Protein AF-A0A7C4VR30-F1 (afdb_monomer_lite)

Sequence (140 aa):
MKVSYGIFPNCSEAVFRFYTLDVKKAKKILKAFVKVCCPDFKLPKIEKIEDIDGVSFPASNLDGEVFLEPKRGAFVVRVGNNDISDNGDIIIDTVKKLDILVEEAETSPNLERKYARDCTCGITFFDGYPKRLVRVRDSG

Structure (mmCIF, N/CA/C/O backbone):
data_AF-A0A7C4VR30-F1
#
_entry.id   AF-A0A7C4VR30-F1
#
loop_
_atom_site.group_PDB
_atom_site.id
_atom_site.type_symbol
_atom_site.label_atom_id
_atom_site.label_alt_id
_atom_site.label_comp_id
_atom_site.label_asym_id
_atom_site.label_entity_id
_atom_site.label_seq_id
_atom_site.pdbx_PDB_ins_code
_atom_site.Cartn_x
_atom_site.Cartn_y
_atom_site.Cartn_z
_atom_site.occupancy
_atom_site.B_iso_or_equiv
_atom_site.auth_seq_id
_atom_site.auth_comp_id
_atom_site.auth_asym_id
_atom_site.auth_atom_id
_atom_site.pdbx_PDB_model_num
ATOM 1 N N . MET A 1 1 ? 8.195 -18.340 -2.131 1.00 37.94 1 MET A N 1
ATOM 2 C CA . MET A 1 1 ? 7.223 -17.962 -3.178 1.00 37.94 1 MET A CA 1
ATOM 3 C C . MET A 1 1 ? 7.995 -17.094 -4.157 1.00 37.94 1 MET A C 1
ATOM 5 O O . MET A 1 1 ? 8.669 -16.193 -3.687 1.00 37.94 1 MET A O 1
ATOM 9 N N . LYS A 1 2 ? 8.063 -17.454 -5.444 1.00 37.31 2 LYS A N 1
ATOM 10 C CA . LYS A 1 2 ? 8.880 -16.723 -6.427 1.00 37.31 2 LYS A CA 1
ATOM 11 C C . LYS A 1 2 ? 8.076 -15.531 -6.939 1.00 37.31 2 LYS A C 1
ATOM 13 O O . LYS A 1 2 ? 6.999 -15.745 -7.482 1.00 37.31 2 LYS A O 1
ATOM 18 N N . VAL A 1 3 ? 8.600 -14.321 -6.775 1.00 45.09 3 VAL A N 1
ATOM 19 C CA . VAL A 1 3 ? 8.157 -13.169 -7.565 1.00 45.09 3 VAL A CA 1
ATOM 20 C C . VAL A 1 3 ? 8.460 -13.501 -9.030 1.00 45.09 3 VAL A C 1
ATOM 22 O O . VAL A 1 3 ? 9.577 -13.902 -9.365 1.00 45.09 3 VAL A O 1
ATOM 25 N N . SER A 1 4 ? 7.441 -13.457 -9.885 1.00 45.41 4 SER A N 1
ATOM 26 C CA . SER A 1 4 ? 7.592 -13.669 -11.325 1.00 45.41 4 SER A CA 1
ATOM 27 C C . SER A 1 4 ? 7.961 -12.335 -11.961 1.00 45.41 4 SER A C 1
ATOM 29 O O . SER A 1 4 ? 7.097 -11.481 -12.133 1.00 45.41 4 SER A O 1
ATOM 31 N N . TYR A 1 5 ? 9.238 -12.150 -12.289 1.00 46.53 5 TYR A N 1
ATOM 32 C CA . TYR A 1 5 ? 9.717 -10.955 -12.979 1.00 46.53 5 TYR A CA 1
ATOM 33 C C . TYR A 1 5 ? 9.559 -11.128 -14.492 1.00 46.53 5 TYR A C 1
ATOM 35 O O . TYR A 1 5 ? 10.402 -11.742 -15.145 1.00 46.53 5 TYR A O 1
ATOM 43 N N . GLY A 1 6 ? 8.483 -10.585 -15.058 1.00 44.50 6 GLY A N 1
ATOM 44 C CA . GLY A 1 6 ? 8.445 -10.225 -16.470 1.00 44.50 6 GLY A CA 1
ATOM 45 C C . GLY A 1 6 ? 8.841 -8.760 -16.585 1.00 44.50 6 GLY A C 1
ATOM 46 O O . GLY A 1 6 ? 7.972 -7.899 -16.551 1.00 44.50 6 GLY A O 1
ATOM 47 N N . ILE A 1 7 ? 10.142 -8.450 -16.651 1.00 42.25 7 ILE A N 1
ATOM 48 C CA . ILE A 1 7 ? 10.596 -7.058 -16.787 1.00 42.25 7 ILE A CA 1
ATOM 49 C C . ILE A 1 7 ? 10.209 -6.571 -18.185 1.00 42.25 7 ILE A C 1
ATOM 51 O O . ILE A 1 7 ? 10.915 -6.814 -19.164 1.00 42.25 7 ILE A O 1
ATOM 55 N N . PHE A 1 8 ? 9.071 -5.894 -18.282 1.00 48.56 8 PHE A N 1
ATOM 56 C CA . PHE A 1 8 ? 8.705 -5.120 -19.454 1.00 48.56 8 PHE A CA 1
ATOM 57 C C . PHE A 1 8 ? 9.172 -3.675 -19.222 1.00 48.56 8 PHE A C 1
ATOM 59 O O . PHE A 1 8 ? 8.731 -3.042 -18.265 1.00 48.56 8 PHE A O 1
ATOM 66 N N . PRO A 1 9 ? 10.051 -3.124 -20.077 1.00 44.59 9 PRO A N 1
ATOM 67 C CA . PRO A 1 9 ? 10.683 -1.815 -19.865 1.00 44.59 9 PRO A CA 1
ATOM 68 C C . PRO A 1 9 ? 9.714 -0.615 -19.870 1.00 44.59 9 PRO A C 1
ATOM 70 O O . PRO A 1 9 ? 10.140 0.499 -19.590 1.00 44.59 9 PRO A O 1
ATOM 73 N N . ASN A 1 10 ? 8.426 -0.841 -20.154 1.00 51.06 10 ASN A N 1
ATOM 74 C CA . ASN A 1 10 ? 7.376 0.182 -20.201 1.00 51.06 10 ASN A CA 1
ATOM 75 C C . ASN A 1 10 ? 6.350 0.043 -19.060 1.00 51.06 10 ASN A C 1
ATOM 77 O O . ASN A 1 10 ? 5.318 0.704 -19.079 1.00 51.06 10 ASN A O 1
ATOM 81 N N . CYS A 1 11 ? 6.582 -0.856 -18.105 1.00 62.62 11 CYS A N 1
ATOM 82 C CA . CYS A 1 11 ? 5.671 -1.093 -16.993 1.00 62.62 11 CYS A CA 1
ATOM 83 C C . CYS A 1 11 ? 6.320 -0.531 -15.746 1.00 62.62 11 CYS A C 1
ATOM 85 O O . CYS A 1 11 ? 7.145 -1.199 -15.128 1.00 62.62 11 CYS A O 1
ATOM 87 N N . SER A 1 12 ? 6.023 0.731 -15.450 1.00 76.56 12 SER A N 1
ATOM 88 C CA . SER A 1 12 ? 6.777 1.520 -14.477 1.00 76.56 12 SER A CA 1
ATOM 89 C C . SER A 1 12 ? 6.038 1.729 -13.158 1.00 76.56 12 SER A C 1
ATOM 91 O O . SER A 1 12 ? 6.596 2.342 -12.249 1.00 76.56 12 SER A O 1
ATOM 93 N N . GLU A 1 13 ? 4.803 1.232 -13.026 1.00 87.88 13 GLU A N 1
ATOM 94 C CA . GLU A 1 13 ? 3.910 1.575 -11.921 1.00 87.88 13 GLU A CA 1
ATOM 95 C C . GLU A 1 13 ? 3.248 0.343 -11.296 1.00 87.88 13 GLU A C 1
ATOM 97 O O . GLU A 1 13 ? 2.955 -0.651 -11.953 1.00 87.88 13 GLU A O 1
ATOM 102 N N . ALA A 1 14 ? 2.991 0.417 -9.996 1.00 90.50 14 ALA A N 1
ATOM 103 C CA . ALA A 1 14 ? 2.193 -0.543 -9.260 1.00 90.50 14 ALA A CA 1
ATOM 104 C C . ALA A 1 14 ? 1.100 0.188 -8.483 1.00 90.50 14 ALA A C 1
ATOM 106 O O . ALA A 1 14 ? 1.329 1.232 -7.865 1.00 90.50 14 ALA A O 1
ATOM 107 N N . VAL A 1 15 ? -0.103 -0.382 -8.495 1.00 93.56 15 VAL A N 1
ATOM 108 C CA . VAL A 1 15 ? -1.255 0.167 -7.782 1.00 93.56 15 VAL A C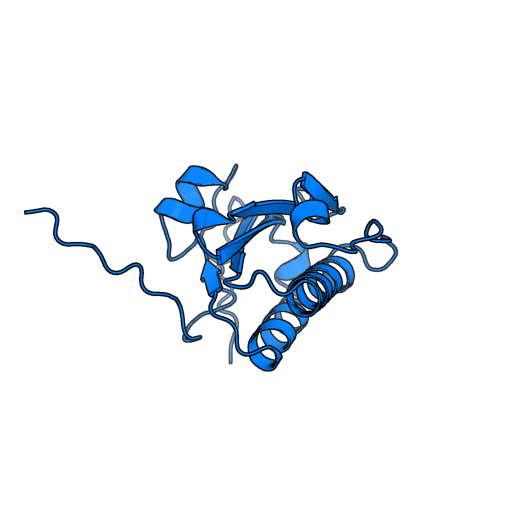A 1
ATOM 109 C C . VAL A 1 15 ? -1.895 -0.922 -6.942 1.00 93.56 15 VAL A C 1
ATOM 111 O O . VAL A 1 15 ? -2.313 -1.963 -7.453 1.00 93.56 15 VAL A O 1
ATOM 114 N N . PHE A 1 16 ? -2.036 -0.636 -5.653 1.00 95.12 16 PHE A N 1
ATOM 115 C CA . PHE A 1 16 ? -2.611 -1.539 -4.670 1.00 95.12 16 PHE A CA 1
ATOM 116 C C . PHE A 1 16 ? -3.755 -0.865 -3.936 1.00 95.12 16 PHE A C 1
ATOM 118 O O . PHE A 1 16 ? -3.637 0.280 -3.510 1.00 95.12 16 PHE A O 1
ATOM 125 N N . ARG A 1 17 ? -4.840 -1.596 -3.705 1.00 96.69 17 ARG A N 1
ATOM 126 C CA . ARG A 1 17 ? -5.908 -1.208 -2.786 1.00 96.69 17 ARG A CA 1
ATOM 127 C C . ARG A 1 17 ? -5.842 -2.090 -1.547 1.00 96.69 17 ARG A C 1
ATOM 129 O O . ARG A 1 17 ? -6.002 -3.304 -1.643 1.00 96.69 17 ARG A O 1
ATOM 136 N N . PHE A 1 18 ? -5.677 -1.469 -0.386 1.00 96.50 18 PHE A N 1
ATOM 137 C CA . PHE A 1 18 ? -5.629 -2.119 0.920 1.00 96.50 18 PHE A CA 1
ATOM 138 C C . PHE A 1 18 ? -6.959 -1.938 1.646 1.00 96.50 18 PHE A C 1
ATOM 140 O O . PHE A 1 18 ? -7.371 -0.815 1.943 1.00 96.50 18 PHE A O 1
ATOM 147 N N . TYR A 1 19 ? -7.633 -3.042 1.965 1.00 95.25 19 TYR A N 1
ATOM 148 C CA . TYR A 1 19 ? -8.937 -3.024 2.630 1.00 95.25 19 TYR A CA 1
ATOM 149 C C . TYR A 1 19 ? -8.801 -2.885 4.146 1.00 95.25 19 TYR A C 1
ATOM 151 O O . TYR A 1 19 ? -8.927 -3.849 4.901 1.00 95.25 19 TYR A O 1
ATOM 159 N N . THR A 1 20 ? -8.518 -1.665 4.593 1.00 95.75 20 THR A N 1
ATOM 160 C CA . THR A 1 20 ? -8.526 -1.288 6.004 1.00 95.75 20 THR A CA 1
ATOM 161 C C . THR A 1 20 ? -8.754 0.215 6.157 1.00 95.75 20 THR A C 1
ATOM 163 O O . THR A 1 20 ? -8.207 1.008 5.396 1.00 95.75 20 THR A O 1
ATOM 166 N N . LEU A 1 21 ? -9.509 0.606 7.186 1.00 96.94 21 LEU A N 1
ATOM 167 C CA . LEU A 1 21 ? -9.554 1.982 7.704 1.00 96.94 21 LEU A CA 1
ATOM 168 C C . LEU A 1 21 ? -8.895 2.098 9.088 1.00 96.94 21 LEU A C 1
ATOM 170 O O . LEU A 1 21 ? -8.882 3.167 9.691 1.00 96.94 21 LEU A O 1
ATOM 174 N N . ASP A 1 22 ? -8.328 1.003 9.606 1.00 97.56 22 ASP A N 1
ATOM 175 C CA . ASP A 1 22 ? -7.533 1.042 10.830 1.00 97.56 22 ASP A CA 1
ATOM 176 C C . ASP A 1 22 ? -6.246 1.843 10.582 1.00 97.56 22 ASP A C 1
ATOM 178 O O . ASP A 1 22 ? -5.369 1.437 9.810 1.00 97.56 22 ASP A O 1
ATOM 182 N N . VAL A 1 23 ? -6.128 2.978 11.273 1.00 97.56 23 VAL A N 1
ATOM 183 C CA . VAL A 1 23 ? -5.003 3.908 11.130 1.00 97.56 23 VAL A CA 1
ATOM 184 C C . VAL A 1 23 ? -3.659 3.272 11.499 1.00 97.56 23 VAL A C 1
ATOM 186 O O . VAL A 1 23 ? -2.631 3.604 10.909 1.00 97.56 23 VAL A O 1
ATOM 189 N N . LYS A 1 24 ? -3.622 2.330 12.451 1.00 97.56 24 LYS A N 1
ATOM 190 C CA . LYS A 1 24 ? -2.383 1.641 12.844 1.00 97.56 24 LYS A CA 1
ATOM 191 C C . LYS A 1 24 ? -1.938 0.681 11.743 1.00 97.56 24 LYS A C 1
ATOM 193 O O . LYS A 1 24 ? -0.738 0.614 11.469 1.00 97.56 24 LYS A O 1
ATOM 198 N N . LYS A 1 25 ? -2.871 -0.035 11.103 1.00 97.69 25 LYS A N 1
ATOM 199 C CA . LYS A 1 25 ? -2.579 -0.898 9.947 1.00 97.69 25 LYS A CA 1
ATOM 200 C C . LYS A 1 25 ? -2.110 -0.067 8.750 1.00 97.69 25 LYS A C 1
ATOM 202 O O . LYS A 1 25 ? -1.041 -0.355 8.217 1.00 97.69 25 LYS A O 1
ATOM 207 N N . ALA A 1 26 ? -2.830 1.003 8.400 1.00 97.62 26 ALA A N 1
ATOM 208 C CA . ALA A 1 26 ? -2.454 1.901 7.305 1.00 97.62 26 ALA A CA 1
ATOM 209 C C . ALA A 1 26 ? -1.042 2.481 7.502 1.00 97.62 26 ALA A C 1
ATOM 211 O O . ALA A 1 26 ? -0.189 2.352 6.628 1.00 97.62 26 ALA A O 1
ATOM 212 N N . LYS A 1 27 ? -0.733 2.996 8.702 1.00 97.69 27 LYS A N 1
ATOM 213 C CA . LYS A 1 27 ? 0.614 3.480 9.057 1.00 97.69 27 LYS A CA 1
ATOM 214 C C . LYS A 1 27 ? 1.706 2.435 8.855 1.00 97.69 27 LYS A C 1
ATOM 216 O O . LYS A 1 27 ? 2.791 2.778 8.401 1.00 97.69 27 LYS A O 1
ATOM 221 N N . LYS A 1 28 ? 1.464 1.179 9.243 1.00 97.94 28 LYS A N 1
ATOM 222 C CA . LYS A 1 28 ? 2.455 0.103 9.081 1.00 97.94 28 LYS A CA 1
ATOM 223 C C . LYS A 1 28 ? 2.725 -0.190 7.607 1.00 97.94 28 LYS A C 1
ATOM 225 O O . LYS A 1 28 ? 3.882 -0.359 7.247 1.00 97.94 28 LYS A O 1
ATOM 230 N N . ILE A 1 29 ? 1.683 -0.191 6.778 1.00 97.62 29 ILE A N 1
ATOM 231 C CA . ILE A 1 29 ? 1.799 -0.400 5.330 1.00 97.62 29 ILE A CA 1
ATOM 232 C C . ILE A 1 29 ? 2.577 0.753 4.690 1.00 97.62 29 ILE A C 1
ATOM 234 O O . ILE A 1 29 ? 3.575 0.506 4.026 1.00 97.62 29 ILE A O 1
ATOM 238 N N . LEU A 1 30 ? 2.206 2.010 4.963 1.00 97.69 30 LEU A N 1
ATOM 239 C CA . LEU A 1 30 ? 2.912 3.176 4.415 1.00 97.69 30 LEU A CA 1
ATOM 240 C C . LEU A 1 30 ? 4.381 3.226 4.851 1.00 97.69 30 LEU A C 1
ATOM 242 O O . LEU A 1 30 ? 5.257 3.530 4.050 1.00 97.69 30 LEU A O 1
ATOM 246 N N . LYS A 1 31 ? 4.679 2.859 6.104 1.00 97.25 31 LYS A N 1
ATOM 247 C CA . LYS A 1 31 ? 6.066 2.719 6.571 1.00 97.25 31 LYS A CA 1
ATOM 248 C C . LYS A 1 31 ? 6.832 1.624 5.831 1.00 97.25 31 LYS A C 1
ATOM 250 O O . LYS A 1 31 ? 8.035 1.773 5.658 1.00 97.25 31 LYS A O 1
ATOM 255 N N . ALA A 1 32 ? 6.175 0.537 5.427 1.00 96.94 32 ALA A N 1
ATOM 256 C CA . ALA A 1 32 ? 6.814 -0.512 4.638 1.00 96.94 32 ALA A CA 1
ATOM 257 C C . ALA A 1 32 ? 7.172 -0.009 3.233 1.00 96.94 32 ALA A C 1
ATOM 259 O O . ALA A 1 32 ? 8.300 -0.2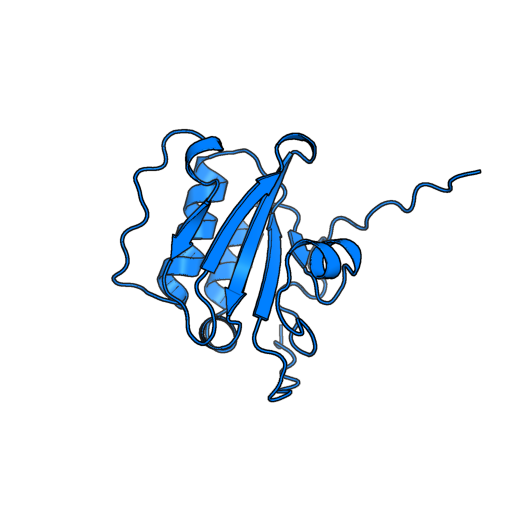28 2.808 1.00 96.94 32 ALA A O 1
ATOM 260 N N . PHE A 1 33 ? 6.273 0.732 2.572 1.00 96.19 33 PHE A N 1
ATOM 261 C CA . PHE A 1 33 ? 6.574 1.391 1.295 1.00 96.19 33 PHE A CA 1
ATOM 262 C C . PHE A 1 33 ? 7.740 2.370 1.423 1.00 96.19 33 PHE A C 1
ATOM 264 O O . PHE A 1 33 ? 8.726 2.239 0.712 1.00 96.19 33 PHE A O 1
ATOM 271 N N . VAL A 1 34 ? 7.682 3.284 2.393 1.00 95.69 34 VAL A N 1
ATOM 272 C CA . VAL A 1 34 ? 8.757 4.261 2.621 1.00 95.69 34 VAL A CA 1
ATOM 273 C C . VAL A 1 34 ? 10.087 3.584 2.937 1.00 95.69 34 VAL A C 1
ATOM 275 O O . VAL A 1 34 ? 11.116 4.001 2.426 1.00 95.69 34 VAL A O 1
ATOM 278 N N . LYS A 1 35 ? 10.091 2.500 3.719 1.00 95.19 35 LYS A N 1
ATOM 279 C CA . LYS A 1 35 ? 11.314 1.736 3.997 1.00 95.19 35 LYS A CA 1
ATOM 280 C C . LYS A 1 35 ? 11.945 1.147 2.728 1.00 95.19 35 LYS A C 1
ATOM 282 O O . LYS A 1 35 ? 13.163 1.011 2.690 1.00 95.19 35 LYS A O 1
ATOM 287 N N . VAL A 1 36 ? 11.127 0.759 1.752 1.00 92.94 36 VAL A N 1
ATOM 288 C CA . VAL A 1 36 ? 11.577 0.156 0.493 1.00 92.94 36 VAL A CA 1
ATOM 289 C C . VAL A 1 36 ? 12.019 1.222 -0.509 1.00 92.94 36 VAL A C 1
ATOM 291 O O . VAL A 1 36 ? 13.112 1.113 -1.049 1.00 92.94 36 VAL A O 1
ATOM 294 N N . CYS A 1 37 ? 11.206 2.256 -0.724 1.00 91.81 37 CYS A N 1
ATOM 295 C CA . CYS A 1 37 ? 11.444 3.260 -1.763 1.00 91.81 37 CYS A CA 1
ATOM 296 C C . CYS A 1 37 ? 12.386 4.385 -1.315 1.00 91.81 37 CYS A C 1
ATOM 298 O O . CYS A 1 37 ? 13.199 4.879 -2.087 1.00 91.81 37 CYS A O 1
ATOM 300 N N . CYS A 1 38 ? 12.270 4.826 -0.063 1.00 92.69 38 CYS A N 1
ATOM 301 C CA . CYS A 1 38 ? 12.881 6.070 0.399 1.00 92.69 38 CYS A CA 1
ATOM 302 C C . CYS A 1 38 ? 13.114 6.051 1.926 1.00 92.69 38 CYS A C 1
ATOM 304 O O . CYS A 1 38 ? 12.430 6.762 2.665 1.00 92.69 38 CYS A O 1
ATOM 306 N N . PRO A 1 39 ? 14.053 5.241 2.448 1.00 91.94 39 PRO A N 1
ATOM 307 C CA . PRO A 1 39 ? 14.166 4.953 3.884 1.00 91.94 39 PRO A CA 1
ATOM 308 C C . PRO A 1 39 ? 14.408 6.184 4.774 1.00 91.94 39 PRO A C 1
ATOM 310 O O . PRO A 1 39 ? 14.021 6.174 5.944 1.00 91.94 39 PRO A O 1
ATOM 313 N N . ASP A 1 40 ? 14.996 7.247 4.224 1.00 93.12 40 ASP A N 1
ATOM 314 C CA . ASP A 1 40 ? 15.245 8.508 4.933 1.00 93.12 40 ASP A CA 1
ATOM 315 C C . ASP A 1 40 ? 14.032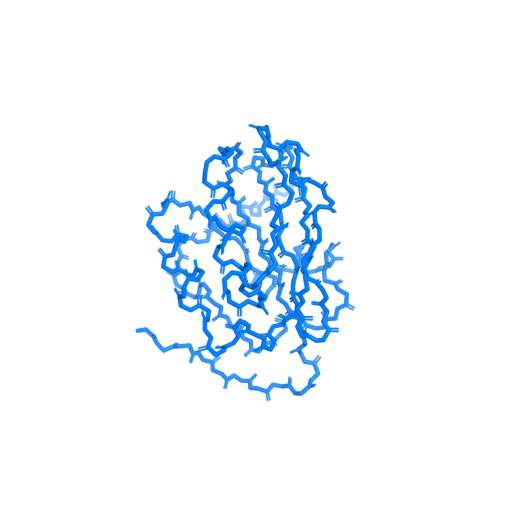 9.455 4.946 1.00 93.12 40 ASP A C 1
ATOM 317 O O . ASP A 1 40 ? 14.014 10.455 5.674 1.00 93.12 40 ASP A O 1
ATOM 321 N N . PHE A 1 41 ? 12.994 9.153 4.162 1.00 94.31 41 PHE A N 1
ATOM 322 C CA . PHE A 1 41 ? 11.784 9.959 4.104 1.00 94.31 41 PHE A CA 1
ATOM 323 C C . PHE A 1 41 ? 10.956 9.799 5.380 1.00 94.31 41 PHE A C 1
ATOM 325 O O . PHE A 1 41 ? 10.675 8.701 5.868 1.00 94.31 41 PHE A O 1
ATOM 332 N N . LYS A 1 42 ? 10.505 10.931 5.919 1.00 95.50 42 LYS A N 1
ATOM 333 C CA . LYS A 1 42 ? 9.638 10.968 7.094 1.00 95.50 42 LYS A CA 1
ATOM 334 C C . LYS A 1 42 ? 8.208 11.197 6.642 1.00 95.50 42 LYS A C 1
ATOM 336 O O . LYS A 1 42 ? 7.868 12.292 6.207 1.00 95.50 42 LYS A O 1
ATOM 341 N N . LEU A 1 43 ? 7.369 10.173 6.805 1.00 94.69 43 LEU A N 1
ATOM 342 C CA . LEU A 1 43 ? 5.928 10.323 6.616 1.00 94.69 43 LEU A CA 1
ATOM 343 C C . LEU A 1 43 ? 5.392 11.478 7.474 1.00 94.69 43 LEU A C 1
ATOM 345 O O . LEU A 1 43 ? 5.840 11.642 8.618 1.00 94.69 43 LEU A O 1
ATOM 349 N N . PRO A 1 44 ? 4.399 12.230 6.968 1.00 94.94 44 PRO A N 1
ATOM 350 C CA . PRO A 1 44 ? 3.706 13.218 7.772 1.00 94.94 44 PRO A CA 1
ATOM 351 C C . PRO A 1 44 ? 3.060 12.567 8.999 1.00 94.94 44 PRO A C 1
ATOM 353 O O . PRO A 1 44 ? 2.870 11.346 9.090 1.00 94.94 44 PRO A O 1
ATOM 356 N N . LYS A 1 45 ? 2.721 13.401 9.982 1.00 96.06 45 LYS A N 1
ATOM 357 C CA . LYS A 1 45 ? 2.034 12.936 11.184 1.00 96.06 45 LYS A CA 1
ATOM 358 C C . LYS A 1 45 ? 0.625 12.475 10.804 1.00 96.06 45 LYS A C 1
ATOM 360 O O . LYS A 1 45 ? -0.249 13.289 10.558 1.00 96.06 45 LYS A O 1
ATOM 365 N N . ILE A 1 46 ? 0.421 11.164 10.793 1.00 96.25 46 ILE A N 1
ATOM 366 C CA . ILE A 1 46 ? -0.892 10.541 10.619 1.00 96.25 46 ILE A CA 1
A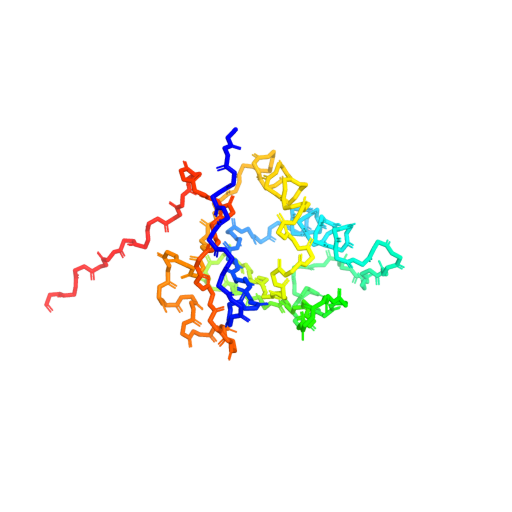TOM 367 C C . ILE A 1 46 ? -1.454 10.307 12.024 1.00 96.25 46 ILE A C 1
ATOM 369 O O . ILE A 1 46 ? -0.789 9.679 12.848 1.00 96.25 46 ILE A O 1
ATOM 373 N N . GLU A 1 47 ? -2.653 10.768 12.340 1.00 96.38 47 GLU A N 1
ATOM 374 C CA . GLU A 1 47 ? -3.351 10.522 13.611 1.00 96.38 47 GLU A CA 1
ATOM 375 C C . GLU A 1 47 ? -4.683 9.813 13.380 1.00 96.38 47 GLU A C 1
ATOM 377 O O . GLU A 1 47 ? -4.987 8.849 14.087 1.00 96.38 47 GLU A O 1
ATOM 382 N N . LYS A 1 48 ? -5.395 10.217 12.330 1.00 97.69 48 LYS A N 1
ATOM 383 C CA . LYS A 1 48 ? -6.636 9.624 11.825 1.00 97.69 48 LYS A CA 1
ATOM 384 C C . LYS A 1 48 ? -6.440 9.096 10.401 1.00 97.69 48 LYS A C 1
ATOM 386 O O . LYS A 1 48 ? -5.393 9.301 9.790 1.00 97.69 48 LYS A O 1
ATOM 391 N N . ILE A 1 49 ? -7.414 8.341 9.895 1.00 97.38 49 ILE A N 1
ATOM 392 C CA . ILE A 1 49 ? -7.280 7.688 8.586 1.00 97.38 49 ILE A CA 1
ATOM 393 C C . ILE A 1 49 ? -7.307 8.708 7.444 1.00 97.38 49 ILE A C 1
ATOM 395 O O . ILE A 1 49 ? -6.631 8.517 6.447 1.00 97.38 49 ILE A O 1
ATOM 399 N N . GLU A 1 50 ? -8.010 9.821 7.618 1.00 97.81 50 GLU A N 1
ATOM 400 C CA . GLU A 1 50 ? -8.112 10.917 6.654 1.00 97.81 50 GLU A CA 1
ATOM 401 C C . GLU A 1 50 ? -6.766 11.598 6.392 1.00 97.81 50 GLU A C 1
ATOM 403 O O . GLU A 1 50 ? -6.559 12.130 5.309 1.00 97.81 50 GLU A O 1
ATOM 408 N N . ASP A 1 51 ? -5.831 11.531 7.344 1.00 97.62 51 ASP A N 1
ATOM 409 C CA . ASP A 1 51 ? -4.513 12.161 7.211 1.00 97.62 51 ASP A CA 1
ATOM 410 C C . ASP A 1 51 ? -3.613 11.460 6.183 1.00 97.62 51 ASP A C 1
ATOM 412 O O . ASP A 1 51 ? -2.536 11.963 5.874 1.00 97.62 51 ASP A O 1
ATOM 416 N N . ILE A 1 52 ? -4.003 10.275 5.696 1.00 97.44 52 ILE A N 1
ATOM 417 C CA . ILE A 1 52 ? -3.244 9.572 4.655 1.00 97.44 52 ILE A CA 1
ATOM 418 C C . ILE A 1 52 ? -3.632 10.026 3.248 1.00 97.44 52 ILE A C 1
ATOM 420 O O . ILE A 1 52 ? -2.898 9.732 2.310 1.00 97.44 52 ILE A O 1
ATOM 424 N N . ASP A 1 53 ? -4.788 10.670 3.081 1.00 97.81 53 ASP A N 1
ATOM 425 C CA . ASP A 1 53 ? -5.281 11.045 1.758 1.00 97.81 53 ASP A CA 1
ATOM 426 C C . ASP A 1 53 ? -4.409 12.154 1.162 1.00 97.81 53 ASP A C 1
ATOM 428 O O . ASP A 1 53 ? -4.157 13.175 1.801 1.00 97.81 53 ASP A O 1
ATOM 432 N N . GLY A 1 54 ? -3.906 11.934 -0.050 1.00 95.94 54 GLY A N 1
ATOM 433 C CA . GLY A 1 54 ? -2.976 12.846 -0.713 1.00 95.94 54 GLY A CA 1
ATOM 434 C C . GLY A 1 54 ? -1.546 12.812 -0.169 1.00 95.94 54 GLY A C 1
ATOM 435 O O . GLY A 1 54 ? -0.725 13.617 -0.604 1.00 95.94 54 GLY A O 1
ATOM 436 N N . VAL A 1 55 ? -1.209 11.900 0.754 1.00 97.38 55 VAL A N 1
ATOM 437 C CA . VAL A 1 55 ? 0.191 11.703 1.155 1.00 97.38 55 VAL A CA 1
ATOM 438 C C . VAL A 1 55 ? 0.994 11.250 -0.056 1.00 97.38 55 VAL A C 1
ATOM 440 O O . VAL A 1 55 ? 0.638 10.265 -0.706 1.00 97.38 55 VAL A O 1
ATOM 443 N N . SER A 1 56 ? 2.104 11.940 -0.310 1.00 96.94 56 SER A N 1
ATOM 444 C CA . SER A 1 56 ? 3.109 11.530 -1.281 1.00 96.94 56 SER A CA 1
ATOM 445 C C . SER A 1 56 ? 4.435 11.176 -0.610 1.00 96.94 56 SER A C 1
ATOM 447 O O . SER A 1 56 ? 4.755 11.669 0.477 1.00 96.94 56 SER A O 1
ATOM 449 N N . PHE A 1 57 ? 5.198 10.287 -1.239 1.00 95.69 57 PHE A N 1
ATOM 450 C CA . PHE A 1 57 ? 6.551 9.928 -0.825 1.00 95.69 57 PHE A CA 1
ATOM 451 C C . PHE A 1 57 ? 7.433 9.645 -2.052 1.00 95.69 57 PHE A C 1
ATOM 453 O O . PHE A 1 57 ? 6.917 9.157 -3.057 1.00 95.69 57 PHE A O 1
ATOM 460 N N . PRO A 1 58 ? 8.746 9.926 -1.991 1.00 94.19 58 PRO A N 1
ATOM 461 C CA . PRO A 1 58 ? 9.642 9.692 -3.119 1.00 94.19 58 PRO A CA 1
ATOM 462 C C . PRO A 1 58 ? 9.712 8.216 -3.524 1.00 94.19 58 PRO A C 1
ATOM 464 O O . PRO A 1 58 ? 9.787 7.338 -2.663 1.00 94.19 58 PRO A O 1
ATOM 467 N N . ALA A 1 59 ? 9.732 7.957 -4.829 1.00 90.12 59 ALA A N 1
ATOM 468 C CA . ALA A 1 59 ? 10.013 6.645 -5.406 1.00 90.12 59 ALA A CA 1
ATOM 469 C C . ALA A 1 59 ? 10.585 6.790 -6.828 1.00 90.12 59 ALA A C 1
ATOM 471 O O . ALA A 1 59 ? 10.364 7.794 -7.507 1.00 90.12 59 ALA A O 1
ATOM 472 N N . SER A 1 60 ? 11.332 5.792 -7.288 1.00 85.06 60 SER A N 1
ATOM 473 C CA . SER A 1 60 ? 11.913 5.744 -8.628 1.00 85.06 60 SER A CA 1
ATOM 474 C C . SER A 1 60 ? 10.832 5.733 -9.708 1.00 85.06 60 SER A C 1
ATOM 476 O O . SER A 1 60 ? 9.820 5.043 -9.590 1.00 85.06 60 SER A O 1
ATOM 478 N N . ASN A 1 61 ? 11.088 6.458 -10.802 1.00 81.50 61 ASN A N 1
ATOM 479 C CA . ASN A 1 61 ? 10.186 6.752 -11.928 1.00 81.50 61 ASN A CA 1
ATOM 480 C C . ASN A 1 61 ? 8.978 7.623 -11.568 1.00 81.50 61 ASN A C 1
ATOM 482 O O . ASN A 1 61 ? 8.730 8.623 -12.239 1.00 81.50 61 ASN A O 1
ATOM 486 N N . LEU A 1 62 ? 8.222 7.235 -10.543 1.00 84.31 62 LEU A N 1
ATOM 487 C CA . LEU A 1 62 ? 6.986 7.886 -10.136 1.00 84.31 62 LEU A CA 1
ATOM 488 C C . LEU A 1 62 ? 6.859 7.868 -8.617 1.00 84.31 62 LEU A C 1
ATOM 490 O O . LEU A 1 62 ? 6.828 6.794 -8.014 1.00 84.31 62 LEU A O 1
ATOM 494 N N . ASP A 1 63 ? 6.691 9.056 -8.031 1.00 92.50 63 ASP A N 1
ATOM 495 C CA . ASP A 1 63 ? 6.415 9.210 -6.605 1.00 92.50 63 ASP A CA 1
ATOM 496 C C . ASP A 1 63 ? 5.224 8.353 -6.172 1.00 92.50 63 ASP A C 1
ATOM 498 O O . ASP A 1 63 ? 4.228 8.185 -6.892 1.00 92.50 63 ASP A O 1
ATOM 502 N N . GLY A 1 64 ? 5.340 7.832 -4.954 1.00 94.75 64 GLY A N 1
ATOM 503 C CA . GLY A 1 64 ? 4.264 7.158 -4.267 1.00 94.75 64 GLY A CA 1
ATOM 504 C C . GLY A 1 64 ? 3.176 8.147 -3.880 1.00 94.75 64 GLY A C 1
ATOM 505 O O . GLY A 1 64 ? 3.467 9.173 -3.276 1.00 94.75 64 GLY A O 1
ATOM 506 N N . GLU A 1 65 ? 1.923 7.834 -4.187 1.00 96.88 65 GLU A N 1
ATOM 507 C CA . GLU A 1 65 ? 0.753 8.634 -3.833 1.00 96.88 65 GLU A CA 1
ATOM 508 C C . GLU A 1 65 ? -0.320 7.760 -3.185 1.00 96.88 65 GLU A C 1
ATOM 510 O O . GLU A 1 65 ? -0.573 6.620 -3.596 1.00 96.88 65 GLU A O 1
ATOM 515 N N . VAL A 1 66 ? -0.959 8.312 -2.155 1.00 98.12 66 VAL A N 1
ATOM 516 C CA . VAL A 1 66 ? -1.963 7.627 -1.343 1.00 98.12 66 VAL A CA 1
ATOM 517 C C . VAL A 1 66 ? -3.331 8.274 -1.540 1.00 98.12 66 VAL A C 1
ATOM 519 O O . VAL A 1 66 ? -3.471 9.490 -1.442 1.00 98.12 66 VAL A O 1
ATOM 522 N N . PHE A 1 67 ? -4.355 7.453 -1.772 1.00 98.12 67 PHE A N 1
ATOM 523 C CA . PHE A 1 67 ? -5.736 7.900 -1.969 1.00 98.12 67 PHE A CA 1
ATOM 524 C C . PHE A 1 67 ? -6.677 7.163 -1.022 1.00 98.12 67 PHE A C 1
ATOM 526 O O . PHE A 1 67 ? -6.726 5.931 -1.018 1.00 98.12 67 PHE A O 1
ATOM 533 N N . LEU A 1 68 ? -7.474 7.882 -0.244 1.00 98.12 68 LEU A N 1
ATOM 534 C CA . LEU A 1 68 ? -8.448 7.280 0.657 1.00 98.12 68 LEU A CA 1
ATOM 535 C C . LEU A 1 68 ? -9.753 6.940 -0.084 1.00 98.12 68 LEU A C 1
ATOM 537 O O . LEU A 1 68 ? -10.334 7.756 -0.796 1.00 98.12 68 LEU A O 1
ATOM 541 N N . GLU A 1 69 ? -10.274 5.728 0.118 1.00 96.88 69 GLU A N 1
ATOM 542 C CA . GLU A 1 69 ? -11.573 5.286 -0.403 1.00 96.88 69 GLU A CA 1
ATOM 543 C C . GLU A 1 69 ? -12.501 4.871 0.758 1.00 96.88 69 GLU A C 1
ATOM 545 O O . GLU A 1 69 ? -12.808 3.683 0.932 1.00 96.88 69 GLU A O 1
ATOM 550 N N . PRO A 1 70 ? -13.020 5.827 1.555 1.00 94.25 70 PRO A N 1
ATOM 551 C CA . PRO A 1 70 ? -13.724 5.513 2.801 1.00 94.25 70 PRO A CA 1
ATOM 552 C C . PRO A 1 70 ? -15.006 4.707 2.548 1.00 94.25 70 PRO A C 1
ATOM 554 O O . PRO A 1 70 ? -15.300 3.756 3.268 1.00 94.25 70 PRO A O 1
ATOM 557 N N . LYS A 1 71 ? -15.715 4.987 1.443 1.00 94.62 71 LYS A N 1
ATOM 558 C CA . LYS A 1 71 ? -16.912 4.236 1.009 1.00 94.62 71 LYS A CA 1
ATOM 559 C C . LYS A 1 71 ? -16.635 2.758 0.701 1.00 94.62 71 LYS A C 1
ATOM 561 O O . LYS A 1 71 ? -17.562 1.955 0.699 1.00 94.62 71 LYS A O 1
ATOM 566 N N . ARG A 1 72 ? -15.383 2.397 0.403 1.00 92.25 72 ARG A N 1
ATOM 567 C CA . ARG A 1 72 ? -14.954 1.013 0.142 1.00 92.25 72 ARG A CA 1
ATOM 568 C C . ARG A 1 72 ? -14.313 0.354 1.362 1.00 92.25 72 ARG A C 1
ATOM 570 O O . ARG A 1 72 ? -14.018 -0.839 1.292 1.00 92.25 72 ARG A O 1
ATOM 577 N N . GLY A 1 73 ? -14.117 1.101 2.452 1.00 96.12 73 GLY A N 1
ATOM 578 C CA . GLY A 1 73 ? -13.373 0.639 3.619 1.00 96.12 73 GLY A CA 1
ATOM 579 C C . GLY A 1 73 ? -11.890 0.419 3.319 1.00 96.12 73 GLY A C 1
ATOM 580 O O . GLY A 1 73 ? -11.312 -0.540 3.825 1.00 96.12 73 GLY A O 1
ATOM 581 N N . ALA A 1 74 ? -11.306 1.230 2.432 1.00 97.00 74 ALA A N 1
ATOM 582 C CA . ALA A 1 74 ? -9.980 0.988 1.877 1.00 97.00 74 ALA A CA 1
ATOM 583 C C . ALA A 1 74 ? -9.193 2.279 1.627 1.00 97.00 74 ALA A C 1
ATOM 585 O O . ALA A 1 74 ? -9.752 3.375 1.627 1.00 97.00 74 ALA A O 1
ATOM 586 N N . PHE A 1 75 ? -7.906 2.120 1.339 1.00 98.06 75 PHE A N 1
ATOM 587 C CA . PHE A 1 75 ? -7.070 3.141 0.717 1.00 98.06 75 PHE A CA 1
ATOM 588 C C . PHE A 1 75 ? -6.246 2.523 -0.412 1.00 98.06 75 PHE A C 1
ATOM 590 O O . PHE A 1 75 ? -6.061 1.306 -0.466 1.00 98.06 75 PHE A O 1
ATOM 597 N N . VAL A 1 76 ? -5.777 3.361 -1.325 1.00 97.88 76 VAL A N 1
ATOM 598 C CA . VAL A 1 76 ? -4.985 2.983 -2.491 1.00 97.88 76 VAL A CA 1
ATOM 599 C C . VAL A 1 76 ? -3.591 3.568 -2.353 1.00 97.88 76 VAL A C 1
ATOM 601 O O . VAL A 1 76 ? -3.448 4.712 -1.931 1.00 97.88 76 VAL A O 1
ATOM 604 N N . VAL A 1 77 ? -2.579 2.785 -2.712 1.00 97.19 77 VAL A N 1
ATOM 605 C CA . VAL A 1 77 ? -1.211 3.258 -2.922 1.00 97.19 77 VAL A CA 1
ATOM 606 C C . VAL A 1 77 ? -0.871 3.022 -4.379 1.00 97.19 77 VAL A C 1
ATOM 608 O O . VAL A 1 77 ? -0.980 1.898 -4.867 1.00 97.19 77 VAL A O 1
ATOM 611 N N . ARG A 1 78 ? -0.462 4.088 -5.050 1.00 94.62 78 ARG A N 1
ATOM 612 C CA . ARG A 1 78 ? 0.148 4.061 -6.374 1.00 94.62 78 ARG A CA 1
ATOM 613 C C . ARG A 1 78 ? 1.613 4.418 -6.214 1.00 94.62 78 ARG A C 1
ATOM 615 O O . ARG A 1 78 ? 1.897 5.357 -5.484 1.00 94.62 78 ARG A O 1
ATOM 622 N N . VAL A 1 79 ? 2.521 3.702 -6.859 1.00 93.00 79 VAL A N 1
ATOM 623 C CA . VAL A 1 79 ? 3.963 3.951 -6.734 1.00 93.00 79 VAL A CA 1
ATOM 624 C C . VAL A 1 79 ? 4.704 3.420 -7.953 1.00 93.00 79 VAL A C 1
ATOM 626 O O . VAL A 1 79 ? 4.263 2.440 -8.552 1.00 93.00 79 VAL A O 1
ATOM 629 N N . GLY A 1 80 ? 5.835 4.030 -8.305 1.00 89.56 80 GLY A N 1
ATOM 630 C CA . GLY A 1 80 ? 6.753 3.445 -9.273 1.00 89.56 80 GLY A CA 1
ATOM 631 C C . GLY A 1 80 ? 7.214 2.047 -8.842 1.00 89.56 80 GLY A C 1
ATOM 632 O O . GLY A 1 80 ? 7.543 1.817 -7.676 1.00 89.56 80 GLY A O 1
ATOM 633 N N . ASN A 1 81 ? 7.208 1.080 -9.759 1.00 81.75 81 ASN A N 1
ATOM 634 C CA . ASN A 1 81 ? 7.449 -0.321 -9.409 1.00 81.75 81 ASN A CA 1
ATOM 635 C C . ASN A 1 81 ? 8.941 -0.694 -9.305 1.00 81.75 81 ASN A C 1
ATOM 637 O O . ASN A 1 81 ? 9.257 -1.731 -8.721 1.00 81.75 81 ASN A O 1
ATOM 641 N N . ASN A 1 82 ? 9.856 0.132 -9.821 1.00 80.00 82 ASN A N 1
ATOM 642 C CA . ASN A 1 82 ? 11.290 -0.172 -9.843 1.00 80.00 82 ASN A CA 1
ATOM 643 C C . ASN A 1 82 ? 11.861 -0.406 -8.436 1.00 80.00 82 ASN A C 1
ATOM 645 O O . ASN A 1 82 ? 12.533 -1.409 -8.216 1.00 80.00 82 ASN A O 1
ATOM 649 N N . ASP A 1 83 ? 11.534 0.451 -7.464 1.00 76.94 83 ASP A N 1
ATOM 650 C CA . ASP A 1 83 ? 12.063 0.303 -6.097 1.00 76.94 83 ASP A CA 1
ATOM 651 C C . ASP A 1 83 ? 11.480 -0.904 -5.361 1.00 76.94 83 ASP A C 1
ATOM 653 O O . ASP A 1 83 ? 12.146 -1.557 -4.554 1.00 76.94 83 ASP A O 1
ATOM 657 N N . ILE A 1 84 ? 10.204 -1.196 -5.613 1.00 84.50 84 ILE A N 1
ATOM 658 C CA . ILE A 1 84 ? 9.506 -2.281 -4.927 1.00 84.50 84 ILE A CA 1
ATOM 659 C C . ILE A 1 84 ? 9.771 -3.638 -5.574 1.00 84.50 84 ILE A C 1
ATOM 661 O O . ILE A 1 84 ? 9.562 -4.649 -4.918 1.00 84.50 84 ILE A O 1
ATOM 665 N N . SER A 1 85 ? 10.245 -3.697 -6.818 1.00 77.44 85 SER A N 1
ATOM 666 C CA . SER A 1 85 ? 10.491 -4.966 -7.511 1.00 77.44 85 SER A CA 1
ATOM 667 C C . SER A 1 85 ? 11.562 -5.798 -6.804 1.00 77.44 85 SER A C 1
ATOM 669 O O . SER A 1 85 ? 11.352 -6.988 -6.578 1.00 77.44 85 SER A O 1
ATOM 671 N N . ASP A 1 86 ? 12.653 -5.178 -6.358 1.00 74.06 86 ASP A N 1
ATOM 672 C CA . ASP A 1 86 ? 13.763 -5.897 -5.719 1.00 74.06 86 ASP A CA 1
ATOM 673 C C . ASP A 1 86 ? 13.534 -6.176 -4.224 1.00 74.06 86 ASP A C 1
ATOM 675 O O . ASP A 1 86 ? 14.133 -7.091 -3.662 1.00 74.06 86 ASP A O 1
ATOM 679 N N . ASN A 1 87 ? 12.661 -5.406 -3.561 1.00 79.19 87 ASN A N 1
ATOM 680 C CA . ASN A 1 87 ? 12.478 -5.446 -2.100 1.00 79.19 87 ASN A CA 1
ATOM 681 C C . ASN A 1 87 ? 11.004 -5.526 -1.652 1.00 79.19 87 ASN A C 1
ATOM 683 O O . ASN A 1 87 ? 10.668 -5.254 -0.492 1.00 79.19 87 ASN A O 1
ATOM 687 N N . GLY A 1 88 ? 10.110 -5.919 -2.559 1.00 82.62 88 GLY A N 1
ATOM 688 C CA . GLY A 1 88 ? 8.660 -5.953 -2.350 1.00 82.62 88 GLY A CA 1
ATOM 689 C C . GLY A 1 88 ? 8.217 -6.905 -1.243 1.00 82.62 88 GLY A C 1
ATOM 690 O O . GLY A 1 88 ? 7.173 -6.685 -0.625 1.00 82.62 88 GLY A O 1
ATOM 691 N N . ASP A 1 89 ? 9.043 -7.899 -0.909 1.00 87.94 89 ASP A N 1
ATOM 692 C CA . ASP A 1 89 ? 8.799 -8.853 0.177 1.00 87.94 89 ASP A CA 1
ATOM 693 C C . ASP A 1 89 ? 8.538 -8.161 1.522 1.00 87.94 89 ASP A C 1
ATOM 695 O O . ASP A 1 89 ? 7.687 -8.608 2.290 1.00 87.94 89 ASP A O 1
ATOM 699 N N . ILE A 1 90 ? 9.176 -7.015 1.799 1.00 91.88 90 ILE A N 1
ATOM 700 C CA . ILE A 1 90 ? 8.937 -6.244 3.033 1.00 91.88 90 ILE A CA 1
ATOM 701 C C . ILE A 1 90 ? 7.482 -5.762 3.105 1.00 91.88 90 ILE A C 1
ATOM 703 O O . ILE A 1 90 ? 6.850 -5.817 4.168 1.00 91.88 90 ILE A O 1
ATOM 707 N N . ILE A 1 91 ? 6.945 -5.285 1.981 1.00 93.31 91 ILE A N 1
ATOM 708 C CA . ILE A 1 91 ? 5.564 -4.806 1.873 1.00 93.31 91 ILE A CA 1
ATOM 709 C C . ILE A 1 91 ? 4.613 -6.001 1.963 1.00 93.31 91 ILE A C 1
ATOM 711 O O . ILE A 1 91 ? 3.677 -5.980 2.767 1.00 93.31 91 ILE A O 1
ATOM 715 N N . ILE A 1 92 ? 4.889 -7.062 1.202 1.00 91.44 92 ILE A N 1
ATOM 716 C CA . ILE A 1 92 ? 4.068 -8.276 1.148 1.00 91.44 92 ILE A CA 1
ATOM 717 C C . ILE A 1 92 ? 3.955 -8.920 2.535 1.00 91.44 92 ILE A C 1
ATOM 719 O O . ILE A 1 92 ? 2.847 -9.185 3.006 1.00 91.44 92 ILE A O 1
ATOM 723 N N . ASP A 1 93 ? 5.074 -9.118 3.230 1.00 92.31 93 ASP A N 1
ATOM 724 C CA . ASP A 1 93 ? 5.104 -9.700 4.573 1.00 92.31 93 ASP A CA 1
ATOM 725 C C . ASP A 1 93 ? 4.386 -8.827 5.596 1.00 92.31 93 ASP A C 1
ATOM 727 O O . ASP A 1 93 ? 3.699 -9.339 6.485 1.00 92.31 93 ASP A O 1
ATOM 731 N N . THR A 1 94 ? 4.537 -7.504 5.488 1.00 94.25 94 THR A N 1
ATOM 732 C CA . THR A 1 94 ? 3.832 -6.563 6.363 1.00 94.25 94 THR A CA 1
ATOM 733 C C . THR A 1 94 ? 2.328 -6.720 6.197 1.00 94.25 94 THR A C 1
ATOM 735 O O . THR A 1 94 ? 1.617 -6.869 7.186 1.00 94.25 94 THR A O 1
ATOM 738 N N . VAL A 1 95 ? 1.841 -6.741 4.959 1.00 92.50 95 VAL A N 1
ATOM 739 C CA . VAL A 1 95 ? 0.417 -6.895 4.645 1.00 92.50 95 VAL A CA 1
ATOM 740 C C . VAL A 1 95 ? -0.113 -8.245 5.127 1.00 92.50 95 VAL A C 1
ATOM 742 O O . VAL A 1 95 ? -1.132 -8.276 5.817 1.00 92.50 95 VAL A O 1
ATOM 745 N N . LYS A 1 96 ? 0.608 -9.342 4.855 1.00 89.69 96 LYS A N 1
ATOM 746 C CA . LYS A 1 96 ? 0.255 -10.698 5.312 1.00 89.69 96 LYS A CA 1
ATOM 747 C C . LYS A 1 96 ? 0.109 -10.771 6.832 1.00 89.69 96 LYS A C 1
ATOM 749 O O . LYS A 1 96 ? -0.877 -11.295 7.336 1.00 89.69 96 LYS A O 1
ATOM 754 N N . LYS A 1 97 ? 1.054 -10.190 7.581 1.00 93.25 97 LYS A N 1
ATOM 755 C CA . LYS A 1 97 ? 1.017 -10.151 9.058 1.00 93.25 97 LYS A CA 1
ATOM 756 C C . LYS A 1 97 ? -0.132 -9.314 9.618 1.00 93.25 97 LYS A C 1
ATOM 758 O O . LYS A 1 97 ? -0.494 -9.481 10.780 1.00 93.25 97 LYS A O 1
ATOM 763 N N . LEU A 1 98 ? -0.663 -8.375 8.838 1.00 92.81 98 LEU A N 1
ATOM 764 C CA . LEU A 1 98 ? -1.796 -7.541 9.239 1.00 92.81 98 LEU A CA 1
ATOM 765 C C . LEU A 1 98 ? -3.151 -8.185 8.942 1.00 92.81 98 LEU A C 1
ATOM 767 O O . LEU A 1 98 ? -4.158 -7.625 9.393 1.00 92.81 98 LEU A O 1
ATOM 771 N N . ASP A 1 99 ? -3.160 -9.315 8.225 1.00 90.56 99 ASP A N 1
ATOM 772 C CA . ASP A 1 99 ? -4.352 -10.070 7.834 1.00 90.56 99 ASP A CA 1
ATOM 773 C C . ASP A 1 99 ? -5.411 -9.155 7.200 1.00 90.56 99 ASP A C 1
ATOM 775 O O . ASP A 1 99 ? -6.507 -8.936 7.718 1.00 90.56 99 ASP A O 1
ATOM 779 N N . ILE A 1 100 ? -5.008 -8.483 6.120 1.00 89.81 100 ILE A N 1
ATOM 780 C CA . ILE A 1 100 ? -5.880 -7.601 5.340 1.00 89.81 100 ILE A CA 1
ATOM 781 C C . ILE A 1 100 ? -5.973 -8.086 3.899 1.00 89.81 100 ILE A C 1
ATOM 783 O O . ILE A 1 100 ? -5.024 -8.666 3.372 1.00 89.81 100 ILE A O 1
ATOM 787 N N . LEU A 1 101 ? -7.103 -7.801 3.255 1.00 91.62 101 LEU A N 1
ATOM 788 C CA . LEU A 1 101 ? -7.297 -8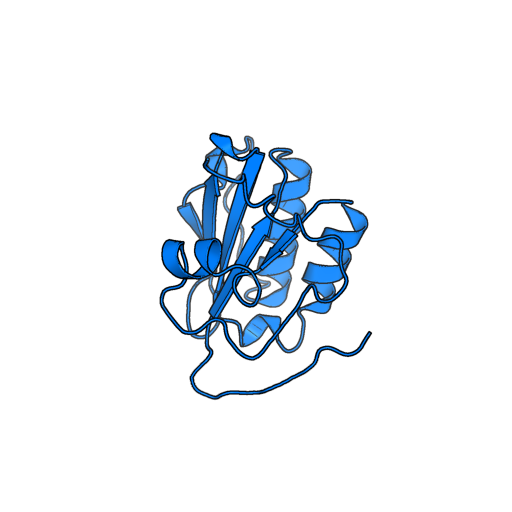.071 1.833 1.00 91.62 101 LEU A CA 1
ATOM 789 C C . LEU A 1 101 ? -6.603 -7.000 0.990 1.00 91.62 101 LEU A C 1
ATOM 791 O O . LEU A 1 101 ? -6.616 -5.814 1.342 1.00 91.62 101 LEU A O 1
ATOM 795 N N . VAL A 1 102 ? -6.070 -7.423 -0.155 1.00 92.06 102 VAL A N 1
ATOM 796 C CA . VAL A 1 102 ? -5.440 -6.538 -1.140 1.00 92.06 102 VAL A CA 1
ATOM 797 C C . VAL A 1 102 ? -5.998 -6.798 -2.531 1.00 92.06 102 VAL A C 1
ATOM 799 O O . VAL A 1 102 ? -6.237 -7.938 -2.916 1.00 92.06 102 VAL A O 1
ATOM 802 N N . GLU A 1 103 ? -6.219 -5.728 -3.283 1.00 91.81 103 GLU A N 1
ATOM 803 C CA . GLU A 1 103 ? -6.386 -5.769 -4.735 1.00 91.81 103 GLU A CA 1
ATOM 804 C C . GLU A 1 103 ? -5.187 -5.091 -5.397 1.00 91.81 103 GLU A C 1
ATOM 806 O O . GLU A 1 103 ? -4.629 -4.141 -4.857 1.00 91.81 103 GLU A O 1
ATOM 811 N N . GLU A 1 104 ? -4.818 -5.563 -6.579 1.00 90.44 104 GLU A N 1
ATOM 812 C CA . GLU A 1 104 ? -3.660 -5.106 -7.344 1.00 90.44 104 GLU A CA 1
ATOM 813 C C . GLU A 1 104 ? -4.101 -4.851 -8.784 1.00 90.44 104 GLU A C 1
ATOM 815 O O . GLU A 1 104 ? -4.875 -5.649 -9.328 1.00 90.44 104 GLU A O 1
ATOM 820 N N . ALA A 1 105 ? -3.648 -3.744 -9.375 1.00 90.06 105 ALA A N 1
ATOM 821 C CA . ALA A 1 105 ? -4.100 -3.293 -10.691 1.00 90.06 105 ALA A CA 1
ATOM 822 C C . ALA A 1 105 ? -3.860 -4.326 -11.799 1.00 90.06 105 ALA A C 1
ATOM 824 O O . ALA A 1 105 ? -4.775 -4.544 -12.588 1.00 90.06 105 ALA A O 1
ATOM 825 N N . GLU A 1 106 ? -2.754 -5.073 -11.741 1.00 84.88 106 GLU A N 1
ATOM 826 C CA . GLU A 1 106 ? -2.435 -6.158 -12.685 1.00 84.88 106 GLU A CA 1
ATOM 827 C C . GLU A 1 106 ? -3.538 -7.230 -12.787 1.00 84.88 106 GLU A C 1
ATOM 829 O O . GLU A 1 106 ? -3.710 -7.903 -13.797 1.00 84.88 106 GLU A O 1
ATOM 834 N N . THR A 1 107 ? -4.349 -7.382 -11.736 1.00 84.81 107 THR A N 1
ATOM 835 C CA . THR A 1 107 ? -5.489 -8.318 -11.714 1.00 84.81 107 THR A CA 1
ATOM 836 C C . THR A 1 107 ? -6.838 -7.622 -11.527 1.00 84.81 107 THR A C 1
ATOM 838 O O . THR A 1 107 ? -7.859 -8.277 -11.316 1.00 84.81 107 THR A O 1
ATOM 841 N N . SER A 1 108 ? -6.867 -6.288 -11.584 1.00 86.69 108 SER A N 1
ATOM 842 C CA . SER A 1 108 ? -8.052 -5.467 -11.336 1.00 86.69 108 SER A CA 1
ATOM 843 C C . SER A 1 108 ? -8.108 -4.290 -12.316 1.00 86.69 108 SER A C 1
ATOM 845 O O . SER A 1 108 ? -7.698 -3.176 -11.974 1.00 86.69 108 SER A O 1
ATOM 847 N N . PRO A 1 109 ? -8.720 -4.483 -13.503 1.00 85.81 109 PRO A N 1
ATOM 848 C CA . PRO A 1 109 ? -8.822 -3.437 -14.527 1.00 85.81 109 PRO A CA 1
ATOM 849 C C . PRO A 1 109 ? -9.514 -2.158 -14.034 1.00 85.81 109 PRO A C 1
ATOM 851 O O . PRO A 1 109 ? -9.239 -1.060 -14.503 1.00 85.81 109 PRO A O 1
ATOM 854 N N . ASN A 1 110 ? -10.426 -2.274 -13.063 1.00 87.62 110 ASN A N 1
ATOM 855 C CA . ASN A 1 110 ? -11.095 -1.117 -12.462 1.00 87.62 110 ASN A CA 1
ATOM 856 C C . ASN A 1 110 ? -10.168 -0.303 -11.549 1.00 87.62 110 ASN A C 1
ATOM 858 O O . ASN A 1 110 ? -10.361 0.903 -11.405 1.00 87.62 110 ASN A O 1
ATOM 862 N N . LEU A 1 111 ? -9.220 -0.962 -10.875 1.00 90.06 111 LEU A N 1
ATOM 863 C CA . LEU A 1 111 ? -8.217 -0.289 -10.057 1.00 90.06 111 LEU A CA 1
ATOM 864 C C . LEU A 1 111 ? -7.188 0.398 -10.957 1.00 90.06 111 LEU A C 1
ATOM 866 O O . LEU A 1 111 ? -6.919 1.579 -10.752 1.00 90.06 111 LEU A O 1
ATOM 870 N N . GLU A 1 112 ? -6.712 -0.316 -11.979 1.00 89.12 112 GLU A N 1
ATOM 871 C CA . GLU A 1 112 ? -5.804 0.202 -13.003 1.00 89.12 112 GLU A CA 1
ATOM 872 C C . GLU A 1 112 ? -6.377 1.460 -13.668 1.00 89.12 112 GLU A C 1
ATOM 874 O O . GLU A 1 112 ? -5.847 2.548 -13.470 1.00 89.12 112 GLU A O 1
ATOM 879 N N . ARG A 1 113 ? -7.533 1.354 -14.341 1.00 88.44 113 ARG A N 1
ATOM 880 C CA . ARG A 1 113 ? -8.161 2.469 -15.080 1.00 88.44 113 ARG A CA 1
ATOM 881 C C . ARG A 1 113 ? -8.414 3.721 -14.245 1.00 88.44 113 ARG A C 1
ATOM 883 O O . ARG A 1 113 ? -8.565 4.801 -14.804 1.00 88.44 113 ARG A O 1
ATOM 890 N N . LYS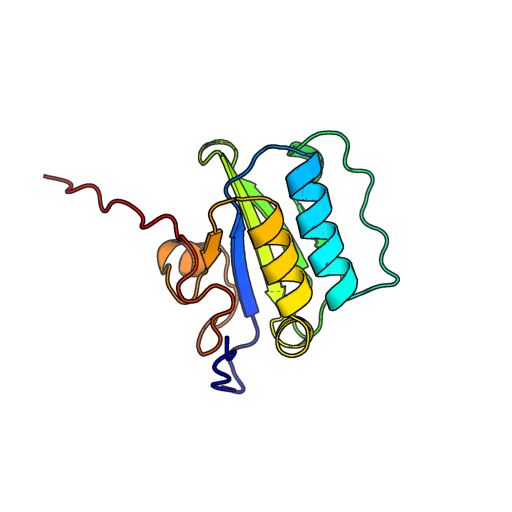 A 1 114 ? -8.567 3.572 -12.927 1.00 93.56 114 LYS A N 1
ATOM 891 C CA . LYS A 1 114 ? -8.893 4.687 -12.037 1.00 93.56 114 LYS A CA 1
ATOM 892 C C . LYS A 1 114 ? -7.652 5.405 -11.508 1.00 93.56 114 LYS A C 1
ATOM 894 O O . LYS A 1 114 ? -7.727 6.610 -11.286 1.00 93.56 114 LYS A O 1
ATOM 899 N N . TYR A 1 115 ? -6.569 4.681 -11.240 1.00 93.50 115 TYR A N 1
ATOM 900 C CA . TYR A 1 115 ? -5.439 5.220 -10.478 1.00 93.50 115 TYR A CA 1
ATOM 901 C C . TYR A 1 115 ? -4.108 5.168 -11.214 1.00 93.50 115 TYR A C 1
ATOM 903 O O . TYR A 1 115 ? -3.274 6.041 -10.962 1.00 93.50 115 TYR A O 1
ATOM 911 N N . ALA A 1 116 ? -3.907 4.183 -12.089 1.00 89.88 116 ALA A N 1
ATOM 912 C CA . ALA A 1 116 ? -2.676 4.067 -12.849 1.00 89.88 116 ALA A CA 1
ATOM 913 C C . ALA A 1 116 ? -2.551 5.231 -13.843 1.00 89.88 116 ALA A C 1
ATOM 915 O O . ALA A 1 116 ? -3.524 5.645 -14.477 1.00 89.88 116 ALA A O 1
ATOM 916 N N . ARG A 1 117 ? -1.343 5.777 -13.938 1.00 86.75 117 ARG A N 1
ATOM 917 C CA . ARG A 1 117 ? -0.895 6.739 -14.947 1.00 86.75 117 ARG A CA 1
ATOM 918 C C . ARG A 1 117 ? -0.154 6.045 -16.085 1.00 86.75 117 ARG A C 1
ATOM 920 O O . ARG A 1 117 ? -0.130 6.590 -17.184 1.00 86.75 117 ARG A O 1
ATOM 927 N N . ASP A 1 118 ? 0.439 4.886 -15.812 1.00 84.19 118 ASP A N 1
ATOM 928 C CA . ASP A 1 118 ? 1.230 4.101 -16.762 1.00 84.19 118 ASP A CA 1
ATOM 929 C C . ASP A 1 118 ? 0.866 2.601 -16.699 1.00 84.19 118 ASP A C 1
ATOM 931 O O . ASP A 1 118 ? -0.005 2.212 -15.914 1.00 84.19 118 ASP A O 1
ATOM 935 N N . CYS A 1 119 ? 1.485 1.739 -17.523 1.00 82.62 119 CYS A N 1
ATOM 936 C CA . CYS A 1 119 ? 1.189 0.303 -17.468 1.00 82.62 119 CYS A CA 1
ATOM 937 C C . CYS A 1 119 ? 1.555 -0.276 -16.103 1.00 82.62 119 CYS A C 1
ATOM 939 O O . CYS A 1 119 ? 2.681 -0.120 -15.623 1.00 82.62 119 CYS A O 1
ATOM 941 N N . THR A 1 120 ? 0.620 -1.039 -15.540 1.00 83.81 120 THR A N 1
ATOM 942 C CA . THR A 1 120 ? 0.829 -1.807 -14.301 1.00 83.81 120 THR A CA 1
ATOM 943 C C . THR A 1 120 ? 1.201 -3.269 -14.553 1.00 83.81 120 THR A C 1
ATOM 945 O O . THR A 1 120 ? 1.211 -4.081 -13.630 1.00 83.81 120 THR A O 1
ATOM 948 N N . CYS A 1 121 ? 1.506 -3.594 -15.812 1.00 76.38 121 CYS A N 1
ATOM 949 C CA . CYS A 1 121 ? 1.604 -4.955 -16.301 1.00 76.38 121 CYS A CA 1
ATOM 950 C C . CYS A 1 121 ? 2.950 -5.656 -16.044 1.00 76.38 121 CYS A C 1
ATOM 952 O O . CYS A 1 121 ? 3.997 -5.023 -15.993 1.00 76.38 121 CYS A O 1
ATOM 954 N N . GLY A 1 122 ? 2.948 -6.985 -15.898 1.00 70.25 122 GLY A N 1
ATOM 955 C CA . GLY A 1 122 ? 4.169 -7.806 -15.918 1.00 70.25 122 GLY A CA 1
ATOM 956 C C . GLY A 1 122 ? 4.835 -8.097 -14.569 1.00 70.25 122 GLY A C 1
ATOM 957 O O . GLY A 1 122 ? 5.761 -8.913 -14.522 1.00 70.25 122 GLY A O 1
ATOM 958 N N . ILE A 1 123 ? 4.357 -7.499 -13.471 1.00 74.38 123 ILE A N 1
ATOM 959 C CA . ILE A 1 123 ? 4.816 -7.814 -12.111 1.00 74.38 123 ILE A CA 1
ATOM 960 C C . ILE A 1 123 ? 3.614 -7.937 -11.176 1.00 74.38 123 ILE A C 1
ATOM 962 O O . ILE A 1 123 ? 2.852 -6.994 -10.988 1.00 74.38 123 ILE A O 1
ATOM 966 N N . THR A 1 124 ? 3.486 -9.102 -10.543 1.00 82.56 124 THR A N 1
ATOM 967 C CA . THR A 1 124 ? 2.511 -9.356 -9.475 1.00 82.56 124 THR A CA 1
ATOM 968 C C . THR A 1 124 ? 3.205 -9.514 -8.130 1.00 82.56 124 THR A C 1
ATOM 970 O O . THR A 1 124 ? 4.035 -10.411 -7.957 1.00 82.56 124 THR A O 1
ATOM 973 N N . PHE A 1 125 ? 2.796 -8.714 -7.148 1.00 84.31 125 PHE A N 1
ATOM 974 C CA . PHE A 1 125 ? 3.315 -8.751 -5.778 1.00 84.31 125 PHE A CA 1
ATOM 975 C C . PHE A 1 125 ? 2.479 -9.653 -4.861 1.00 84.31 125 PHE A C 1
ATOM 977 O O . PHE A 1 125 ? 3.007 -10.324 -3.975 1.00 84.31 125 PHE A O 1
ATOM 984 N N . PHE A 1 126 ? 1.163 -9.708 -5.076 1.00 84.81 126 PHE A N 1
ATOM 985 C CA . PHE A 1 126 ? 0.224 -10.426 -4.205 1.00 84.81 126 PHE A CA 1
ATOM 986 C C . PHE A 1 126 ? -0.406 -11.646 -4.885 1.00 84.81 126 PHE A C 1
ATOM 988 O O . PHE A 1 126 ? -1.574 -11.962 -4.646 1.00 84.81 126 PHE A O 1
ATOM 995 N N . ASP A 1 127 ? 0.344 -12.338 -5.744 1.00 81.38 127 ASP A N 1
ATOM 996 C CA . ASP A 1 127 ? -0.152 -13.545 -6.410 1.00 81.38 127 ASP A CA 1
ATOM 997 C C . ASP A 1 127 ? -0.561 -14.633 -5.394 1.00 81.38 127 ASP A C 1
ATOM 999 O O . ASP A 1 127 ? 0.085 -14.823 -4.367 1.00 81.38 127 ASP A O 1
ATOM 1003 N N . GLY A 1 128 ? -1.693 -15.302 -5.612 1.00 70.94 128 GLY A N 1
ATOM 1004 C CA . GLY A 1 128 ? -2.239 -16.312 -4.691 1.00 70.94 128 GLY A CA 1
ATOM 1005 C C . GLY A 1 128 ? -2.596 -15.848 -3.262 1.00 70.94 128 GLY A C 1
ATOM 1006 O O . GLY A 1 128 ? -3.109 -16.647 -2.479 1.00 70.94 128 GLY A O 1
ATOM 1007 N N . TYR A 1 129 ? -2.357 -14.586 -2.887 1.00 78.62 129 TYR A N 1
ATOM 1008 C CA . TYR A 1 129 ? -2.810 -14.026 -1.610 1.00 78.62 129 TYR A CA 1
ATOM 1009 C C . TYR A 1 129 ? -4.327 -13.766 -1.666 1.00 78.62 129 TYR A C 1
ATOM 1011 O O . TYR A 1 129 ? -4.829 -13.505 -2.760 1.00 78.62 129 TYR A O 1
ATOM 1019 N N . PRO A 1 130 ? -5.093 -13.827 -0.552 1.00 70.19 130 PRO A N 1
ATOM 1020 C CA . PRO A 1 130 ? -6.528 -13.557 -0.574 1.00 70.19 130 PRO A CA 1
ATOM 1021 C C . PRO A 1 130 ? -6.836 -12.166 -1.139 1.00 70.19 130 PRO A C 1
ATOM 1023 O O . PRO A 1 130 ? -6.772 -11.142 -0.452 1.00 70.19 130 PRO A O 1
ATOM 1026 N N . LYS A 1 131 ? -7.180 -12.141 -2.426 1.00 66.00 131 LYS A N 1
ATOM 1027 C CA . LYS A 1 131 ? -7.667 -10.956 -3.118 1.00 66.00 131 LYS A CA 1
ATOM 1028 C C . LYS A 1 131 ? -9.153 -10.835 -2.826 1.00 66.00 131 LYS A C 1
ATOM 1030 O O . LYS A 1 131 ? -9.880 -11.834 -2.823 1.00 66.00 131 LYS A O 1
ATOM 1035 N N . ARG A 1 132 ? -9.644 -9.612 -2.616 1.00 54.94 132 ARG A N 1
ATOM 1036 C CA . ARG A 1 132 ? -11.085 -9.389 -2.739 1.00 54.94 132 ARG A CA 1
ATOM 1037 C C . ARG A 1 132 ? -11.394 -9.572 -4.222 1.00 54.94 132 ARG A C 1
ATOM 1039 O O . ARG A 1 132 ? -11.187 -8.666 -5.017 1.00 54.94 132 ARG A O 1
ATOM 1046 N N . LEU A 1 133 ? -11.842 -10.766 -4.610 1.00 47.25 133 LEU A N 1
ATOM 1047 C CA . LEU A 1 133 ? -12.510 -10.929 -5.893 1.00 47.25 133 LEU A CA 1
ATOM 1048 C C . LEU A 1 133 ? -13.688 -9.963 -5.836 1.00 47.25 133 LEU A C 1
ATOM 1050 O O . LEU A 1 133 ? -14.579 -10.111 -4.990 1.00 47.25 133 LEU A O 1
ATOM 1054 N N . VAL A 1 134 ? -13.646 -8.915 -6.660 1.00 44.41 134 VAL A N 1
ATOM 1055 C CA . VAL A 1 134 ? -14.814 -8.075 -6.893 1.00 44.41 134 VAL A CA 1
ATOM 1056 C C . VAL A 1 134 ? -15.904 -9.063 -7.273 1.00 44.41 134 VAL A C 1
ATOM 1058 O O . VAL A 1 134 ? -15.823 -9.683 -8.330 1.00 44.41 134 VAL A O 1
ATOM 1061 N N . ARG A 1 135 ? -16.885 -9.284 -6.388 1.00 37.72 135 ARG A N 1
ATOM 1062 C CA . ARG A 1 135 ? -18.120 -9.945 -6.795 1.00 37.72 135 ARG A CA 1
ATOM 1063 C C . ARG A 1 135 ? -18.622 -9.096 -7.949 1.00 37.72 135 ARG A C 1
ATOM 1065 O O . ARG A 1 135 ? -19.062 -7.968 -7.716 1.00 37.72 135 ARG A O 1
ATOM 1072 N N . VAL A 1 136 ? -18.474 -9.605 -9.170 1.00 41.97 136 VAL A N 1
ATOM 1073 C CA . VAL A 1 136 ? -19.245 -9.144 -10.313 1.00 41.97 136 VAL A CA 1
ATOM 1074 C C . VAL A 1 136 ? -20.674 -9.276 -9.819 1.00 41.97 136 VAL A C 1
ATOM 1076 O O . VAL A 1 136 ? -21.159 -10.377 -9.578 1.00 41.97 136 VAL A O 1
ATOM 1079 N N . ARG A 1 137 ? -21.293 -8.150 -9.466 1.00 39.88 137 ARG A N 1
ATOM 1080 C CA . ARG A 1 137 ? -22.736 -8.142 -9.331 1.00 39.88 137 ARG A CA 1
ATOM 1081 C C . ARG A 1 137 ? -23.220 -8.338 -10.750 1.00 39.88 137 ARG A C 1
ATOM 1083 O O . ARG A 1 137 ? -23.051 -7.435 -11.570 1.00 39.88 137 ARG A O 1
ATOM 1090 N N . ASP A 1 138 ? -23.766 -9.519 -10.999 1.00 45.12 138 ASP A N 1
ATOM 1091 C CA . ASP A 1 138 ? -24.787 -9.722 -12.009 1.00 45.12 138 ASP A CA 1
ATOM 1092 C C . ASP A 1 138 ? -25.720 -8.510 -11.939 1.00 45.12 138 ASP A C 1
ATOM 1094 O O . ASP A 1 138 ? -26.422 -8.284 -10.949 1.00 45.12 138 ASP A O 1
ATOM 1098 N N . SER A 1 139 ? -25.593 -7.636 -12.931 1.00 39.16 139 SER A N 1
ATOM 1099 C CA . SER A 1 139 ? -26.600 -6.626 -13.208 1.00 39.16 139 SER A CA 1
ATOM 1100 C C . SER A 1 139 ? -27.558 -7.328 -14.154 1.00 39.16 139 SER A C 1
ATOM 1102 O O . SER A 1 139 ? -27.122 -7.782 -15.212 1.00 39.16 139 SER A O 1
ATOM 1104 N N . GLY A 1 140 ? -28.786 -7.535 -13.678 1.00 38.69 140 GLY A N 1
ATOM 1105 C CA . GLY A 1 140 ? -29.864 -8.143 -14.452 1.00 38.69 140 GLY A CA 1
ATOM 1106 C C . GLY A 1 140 ? -30.407 -7.256 -15.558 1.00 38.69 140 GLY A C 1
ATOM 1107 O O . GLY A 1 140 ? -29.776 -6.222 -15.878 1.00 38.69 140 GLY A O 1
#

Foldseek 3Di:
DDWQAPDDVFQFKKKKKWQAQPQVLVVLLVQLVCVQAPVPDDWPDDDGSVSQAQTWADGPPFIWGKHDDVVRNIIMIMGTCPSCVVPVVSNLVSSVVVPIAMDICCRPVPRCVPDPPTHNHRTDSQPPNHHPPPPPPPPD

Radius of gyration: 14.28 Å; chains: 1; bounding box: 45×31×34 Å

pLDDT: mean 84.15, std 17.6, range [37.31, 98.12]

Secondary structure (DSSP, 8-state):
----B---TT--EEEEEE----HHHHHHHHHHHHHHH-TT-------SGGGGTT-EE--SSS-EEEEEEGGGTEEEEEEEHHHHHHHTHHHHHHHHHHT--EEEGGG-HHHHHHH-SS--TTB-SSTTS-B---------